Protein AF-A0AAE3YBC5-F1 (afdb_monomer_lite)

pLDDT: mean 86.45, std 14.97, range [47.25, 97.69]

Radius of gyration: 15.75 Å; chains: 1; bounding box: 41×22×42 Å

Sequence (81 aa):
MNNTELLEKYKDYTITNIEDLILKMKLEDDLSMMQSTMLLVLKFKLKISEADNYVLNSKAWSDRKESVEKLRDNIFDKLKN

Secondary structure (DSSP, 8-state):
--HHHHHHHTTT--GGGHHHHHHHHHHTS---HHHHHHHHHHHH---HHHHHHHHHTSTTSS--HHHHHHHHHHHHHHT--

Structure (mmCIF, N/CA/C/O backbone):
data_AF-A0AAE3YBC5-F1
#
_entry.id   AF-A0AAE3YBC5-F1
#
loop_
_atom_site.group_PDB
_atom_site.id
_atom_site.type_symbol
_atom_site.label_atom_id
_atom_site.label_alt_id
_atom_site.label_comp_id
_atom_site.label_asym_id
_atom_site.label_entity_id
_atom_site.label_seq_id
_atom_site.pdbx_PDB_ins_code
_atom_site.Cartn_x
_atom_site.Cartn_y
_atom_site.Cartn_z
_atom_site.occupancy
_atom_site.B_iso_or_equiv
_atom_site.auth_seq_id
_atom_site.auth_comp_id
_atom_site.auth_asym_id
_atom_site.auth_atom_id
_a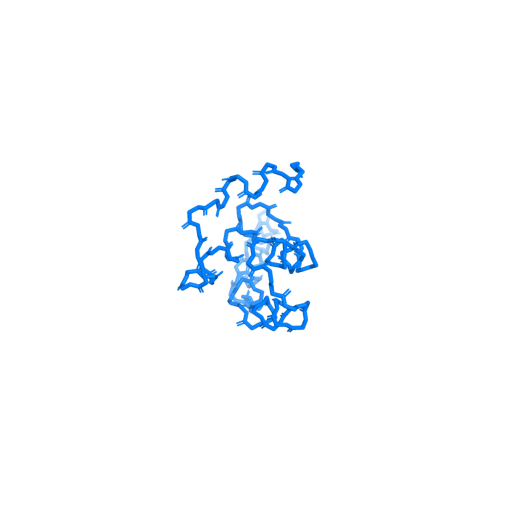tom_site.pdbx_PDB_model_num
ATOM 1 N N . MET A 1 1 ? 13.293 1.272 7.279 1.00 69.31 1 MET A N 1
ATOM 2 C CA . MET A 1 1 ? 12.023 1.869 7.725 1.00 69.31 1 MET A CA 1
ATOM 3 C C . MET A 1 1 ? 11.167 0.760 8.315 1.00 69.31 1 MET A C 1
ATOM 5 O O . MET A 1 1 ? 11.086 -0.303 7.708 1.00 69.31 1 MET A O 1
ATOM 9 N N . ASN A 1 2 ? 10.635 0.941 9.520 1.00 87.75 2 ASN A N 1
ATOM 10 C CA . ASN A 1 2 ? 9.798 -0.057 10.194 1.00 87.75 2 ASN A CA 1
ATOM 11 C C . ASN A 1 2 ? 8.299 0.171 9.905 1.00 87.75 2 ASN A C 1
ATOM 13 O O . ASN A 1 2 ? 7.909 1.195 9.344 1.00 87.75 2 ASN A O 1
ATOM 17 N N . ASN A 1 3 ? 7.442 -0.782 10.292 1.00 88.00 3 ASN A N 1
ATOM 18 C CA . ASN A 1 3 ? 6.002 -0.693 10.017 1.00 88.00 3 ASN A CA 1
ATOM 19 C C . ASN A 1 3 ? 5.334 0.517 10.689 1.00 88.00 3 ASN A C 1
ATOM 21 O O . ASN A 1 3 ? 4.411 1.083 10.116 1.00 88.00 3 ASN A O 1
ATOM 25 N N . THR A 1 4 ? 5.785 0.930 11.875 1.00 92.94 4 THR A N 1
ATOM 26 C CA . THR A 1 4 ? 5.226 2.088 12.589 1.00 92.94 4 THR A CA 1
ATOM 27 C C . THR A 1 4 ? 5.491 3.386 11.827 1.00 92.94 4 THR A C 1
ATOM 29 O O . THR A 1 4 ? 4.576 4.181 11.637 1.00 92.94 4 THR A O 1
ATOM 32 N N . GLU A 1 5 ? 6.717 3.571 11.331 1.00 94.00 5 GLU A N 1
ATOM 33 C CA . GLU A 1 5 ? 7.104 4.724 10.506 1.00 94.00 5 GLU A CA 1
ATOM 34 C C . GLU A 1 5 ? 6.292 4.784 9.209 1.00 94.00 5 GLU A C 1
ATOM 36 O O . GLU A 1 5 ? 5.791 5.842 8.836 1.00 94.00 5 GLU A O 1
ATOM 41 N N . LEU A 1 6 ? 6.106 3.638 8.548 1.00 93.69 6 LEU A N 1
ATOM 42 C CA . LEU A 1 6 ? 5.294 3.526 7.336 1.00 93.69 6 LEU A CA 1
ATOM 43 C C . LEU A 1 6 ? 3.811 3.841 7.589 1.00 93.69 6 LEU A C 1
ATOM 45 O O . LEU A 1 6 ? 3.176 4.530 6.792 1.00 93.69 6 LEU A O 1
ATOM 49 N N . LEU A 1 7 ? 3.249 3.360 8.699 1.00 94.56 7 LEU A N 1
ATOM 50 C CA . LEU A 1 7 ? 1.854 3.627 9.056 1.00 94.56 7 LEU A CA 1
ATOM 51 C C . LEU A 1 7 ? 1.606 5.114 9.320 1.00 94.56 7 LEU A C 1
ATOM 53 O O . LEU A 1 7 ? 0.588 5.640 8.870 1.00 94.56 7 LEU A O 1
ATOM 57 N N . GLU A 1 8 ? 2.543 5.791 9.987 1.00 96.38 8 GLU A N 1
ATOM 58 C CA . GLU A 1 8 ? 2.478 7.240 10.190 1.00 96.38 8 GLU A CA 1
ATOM 59 C C . GLU A 1 8 ? 2.662 7.996 8.866 1.00 96.38 8 GLU A C 1
ATOM 61 O O . GLU A 1 8 ? 1.868 8.883 8.554 1.00 96.38 8 GLU A O 1
ATOM 66 N N . LYS A 1 9 ? 3.646 7.599 8.040 1.00 95.88 9 LYS A N 1
ATOM 67 C CA . LYS A 1 9 ? 3.896 8.187 6.710 1.00 95.88 9 LYS A CA 1
ATOM 68 C C . LYS A 1 9 ? 2.639 8.182 5.842 1.00 95.88 9 LYS A C 1
ATOM 70 O O . LYS A 1 9 ? 2.387 9.134 5.109 1.00 95.88 9 LYS A O 1
ATOM 75 N N . TYR A 1 10 ? 1.849 7.116 5.918 1.00 96.25 10 TYR A N 1
ATOM 76 C CA . TYR A 1 10 ? 0.661 6.952 5.090 1.00 96.25 10 TYR A CA 1
ATOM 77 C C . TYR A 1 10 ? -0.648 7.240 5.819 1.00 96.25 10 TYR A C 1
ATOM 79 O O . TYR A 1 10 ? -1.701 6.826 5.333 1.00 96.25 10 TYR A O 1
ATOM 87 N N . LYS A 1 11 ? -0.640 7.901 6.982 1.00 95.62 11 LYS A N 1
ATOM 88 C CA . LYS A 1 11 ? -1.845 8.078 7.810 1.00 95.62 11 LYS A CA 1
ATOM 89 C C . LYS A 1 11 ? -3.040 8.674 7.054 1.00 95.62 11 LYS A C 1
ATOM 91 O O . LYS A 1 11 ? -4.144 8.164 7.221 1.00 95.62 11 LYS A O 1
ATOM 96 N N . ASP A 1 12 ? -2.794 9.612 6.140 1.00 96.25 12 ASP A N 1
ATOM 97 C CA . ASP A 1 12 ? -3.831 10.342 5.396 1.00 96.25 12 ASP A CA 1
ATOM 98 C C . ASP A 1 12 ? -4.411 9.563 4.200 1.00 96.25 12 ASP A C 1
ATOM 100 O O . ASP A 1 12 ? -5.404 9.976 3.601 1.00 96.25 12 ASP A O 1
ATOM 104 N N . TYR A 1 13 ? -3.829 8.409 3.854 1.00 96.75 13 TYR A N 1
ATOM 105 C CA . TYR A 1 13 ? -4.413 7.514 2.858 1.00 96.75 13 TYR A CA 1
ATOM 106 C C . TYR A 1 13 ? -5.605 6.753 3.441 1.00 96.75 13 TYR A C 1
ATOM 108 O O . TYR A 1 13 ? -5.577 6.268 4.577 1.00 96.75 13 TYR A O 1
ATOM 116 N N . THR A 1 14 ? -6.640 6.603 2.628 1.00 96.44 14 THR A N 1
ATOM 117 C CA . THR A 1 14 ? -7.896 5.921 2.927 1.00 96.44 14 THR A CA 1
ATOM 118 C C . THR A 1 14 ? -8.118 4.790 1.920 1.00 96.44 14 THR A C 1
ATOM 120 O O . THR A 1 14 ? -7.366 4.616 0.963 1.00 96.44 14 THR A O 1
ATOM 123 N N . ILE A 1 15 ? -9.187 4.014 2.103 1.00 94.00 15 ILE A N 1
ATOM 124 C CA . ILE A 1 15 ? -9.556 2.971 1.137 1.00 94.00 15 ILE A CA 1
ATOM 125 C C . ILE A 1 15 ? -9.837 3.553 -0.265 1.00 94.00 15 ILE A C 1
ATOM 127 O O . ILE A 1 15 ? -9.636 2.878 -1.268 1.00 94.00 15 ILE A O 1
ATOM 131 N N . THR A 1 16 ? -10.270 4.818 -0.357 1.00 96.06 16 THR A N 1
ATOM 132 C CA . THR A 1 16 ? -10.671 5.442 -1.628 1.00 96.06 16 THR A CA 1
ATOM 133 C C . THR A 1 16 ? -9.486 5.842 -2.503 1.00 96.06 16 THR A C 1
ATOM 135 O O . THR A 1 16 ? -9.670 6.052 -3.695 1.00 96.06 16 THR A O 1
ATOM 138 N N . ASN A 1 17 ? -8.282 5.957 -1.932 1.00 95.31 17 ASN A N 1
ATOM 139 C CA . ASN A 1 17 ? -7.040 6.261 -2.651 1.00 95.31 17 ASN A CA 1
ATOM 140 C C . ASN A 1 17 ? -5.991 5.148 -2.468 1.00 95.31 17 ASN A C 1
ATOM 142 O O . ASN A 1 17 ? -4.784 5.393 -2.496 1.00 95.31 17 ASN A O 1
ATOM 146 N N . ILE A 1 18 ? -6.459 3.909 -2.286 1.00 96.19 18 ILE A N 1
ATOM 147 C CA . ILE A 1 18 ? -5.599 2.750 -2.035 1.00 96.19 18 ILE A CA 1
ATOM 148 C C . ILE A 1 18 ? -4.619 2.479 -3.185 1.00 96.19 18 ILE A C 1
ATOM 150 O O . ILE A 1 18 ? -3.482 2.109 -2.924 1.00 96.19 18 ILE A O 1
ATOM 154 N N . GLU A 1 19 ? -5.006 2.731 -4.439 1.00 95.81 19 GLU A N 1
ATOM 155 C CA . GLU A 1 19 ? -4.113 2.562 -5.596 1.00 95.81 19 GLU A CA 1
ATOM 156 C C . GLU A 1 19 ? -2.933 3.546 -5.559 1.00 95.81 19 GLU A C 1
ATOM 158 O O . GLU A 1 19 ? -1.794 3.153 -5.798 1.00 95.81 19 GLU A O 1
ATOM 163 N N . ASP A 1 20 ? -3.170 4.806 -5.185 1.00 96.50 20 ASP A N 1
ATOM 164 C CA . ASP A 1 20 ? -2.100 5.803 -5.054 1.00 96.50 20 ASP A CA 1
ATOM 165 C C . ASP A 1 20 ? -1.132 5.429 -3.929 1.00 96.50 20 ASP A C 1
ATOM 167 O O . ASP A 1 20 ? 0.085 5.568 -4.066 1.00 96.50 20 ASP A O 1
ATOM 171 N N . LEU A 1 21 ? -1.671 4.922 -2.816 1.00 97.50 21 LEU A N 1
ATOM 172 C CA . LEU A 1 21 ? -0.864 4.414 -1.714 1.00 97.50 21 LEU A CA 1
ATOM 173 C C . LEU A 1 21 ? 0.029 3.260 -2.180 1.00 97.50 21 LEU A C 1
ATOM 175 O O . LEU A 1 21 ? 1.229 3.249 -1.920 1.00 97.50 21 LEU A O 1
ATOM 179 N N . ILE A 1 22 ? -0.562 2.296 -2.876 1.00 97.00 22 ILE A N 1
ATOM 180 C CA . ILE A 1 22 ? 0.119 1.118 -3.392 1.00 97.00 22 ILE A CA 1
ATOM 181 C C . ILE A 1 22 ? 1.233 1.505 -4.385 1.00 97.00 22 ILE A C 1
ATOM 183 O O . ILE A 1 22 ? 2.352 0.991 -4.300 1.00 97.00 22 ILE A O 1
ATOM 187 N N . LEU A 1 23 ? 0.968 2.465 -5.276 1.00 95.50 23 LEU A N 1
ATOM 188 C CA . LEU A 1 23 ? 1.975 3.023 -6.181 1.00 95.50 23 LEU A CA 1
ATOM 189 C C . LEU A 1 23 ? 3.138 3.650 -5.412 1.00 95.50 23 LEU A C 1
ATOM 191 O O . LEU A 1 23 ? 4.290 3.406 -5.767 1.00 95.50 23 LEU A O 1
ATOM 195 N N . LYS A 1 24 ? 2.871 4.406 -4.341 1.00 95.38 24 LYS A N 1
ATOM 196 C CA . LYS A 1 24 ? 3.935 4.960 -3.492 1.00 95.38 24 LYS A CA 1
ATOM 197 C C . LYS A 1 24 ? 4.756 3.885 -2.796 1.00 95.38 24 LYS A C 1
ATOM 199 O O . LYS A 1 24 ? 5.982 3.944 -2.854 1.00 95.38 24 LYS A O 1
ATOM 204 N N . MET A 1 25 ? 4.093 2.894 -2.196 1.00 96.00 25 MET A N 1
ATOM 205 C CA . MET A 1 25 ? 4.761 1.764 -1.545 1.00 96.00 25 MET A CA 1
ATOM 206 C C . MET A 1 25 ? 5.772 1.109 -2.488 1.00 96.00 25 MET A C 1
ATOM 208 O O . MET A 1 25 ? 6.894 0.830 -2.077 1.00 96.00 25 MET A O 1
ATOM 212 N N . LYS A 1 26 ? 5.406 0.910 -3.761 1.00 94.31 26 LYS A N 1
ATOM 213 C CA . LYS A 1 26 ? 6.303 0.297 -4.742 1.00 94.31 26 LYS A CA 1
ATOM 214 C C . LYS A 1 26 ? 7.351 1.255 -5.312 1.00 94.31 26 LYS A C 1
ATOM 216 O O . LYS A 1 26 ? 8.501 0.862 -5.467 1.00 94.31 26 LYS A O 1
ATOM 221 N N . LEU A 1 27 ? 6.963 2.461 -5.717 1.00 91.56 27 LEU A N 1
ATOM 222 C CA . LEU A 1 27 ? 7.824 3.336 -6.522 1.00 91.56 27 LEU A CA 1
ATOM 223 C C . LEU A 1 27 ? 8.743 4.220 -5.679 1.00 91.56 27 LEU A C 1
ATOM 225 O O . LEU A 1 27 ? 9.849 4.518 -6.117 1.00 91.56 27 LEU A O 1
ATOM 229 N N . GLU A 1 28 ? 8.289 4.651 -4.503 1.00 91.44 28 GLU A N 1
ATOM 230 C CA . GLU A 1 28 ? 9.062 5.532 -3.619 1.00 91.44 28 GLU A CA 1
ATOM 231 C C . GLU A 1 28 ? 9.781 4.741 -2.523 1.00 91.44 28 GLU A C 1
ATOM 233 O O . GLU A 1 28 ? 10.921 5.052 -2.190 1.00 91.44 28 GLU A O 1
ATOM 238 N N . ASP A 1 29 ? 9.120 3.721 -1.969 1.00 92.94 29 ASP A N 1
ATOM 239 C CA . ASP A 1 29 ? 9.609 2.981 -0.798 1.00 92.94 29 ASP A CA 1
ATOM 240 C C . ASP A 1 29 ? 10.112 1.561 -1.122 1.00 92.94 29 ASP A C 1
ATOM 242 O O . ASP A 1 29 ? 10.547 0.848 -0.218 1.00 92.94 29 ASP A O 1
ATOM 246 N N . ASP A 1 30 ? 10.050 1.162 -2.401 1.00 92.75 30 ASP A N 1
ATOM 247 C CA . ASP A 1 30 ? 10.439 -0.150 -2.950 1.00 92.75 30 ASP A CA 1
ATOM 248 C C . ASP A 1 30 ? 9.980 -1.353 -2.110 1.00 92.75 30 ASP A C 1
ATOM 250 O O . ASP A 1 30 ? 10.671 -2.364 -1.958 1.00 92.75 30 ASP A O 1
ATOM 254 N N . LEU A 1 31 ? 8.773 -1.252 -1.552 1.00 94.62 31 LEU A N 1
ATOM 255 C CA . LEU A 1 31 ? 8.174 -2.341 -0.803 1.00 94.62 31 LEU A CA 1
ATOM 256 C C . LEU A 1 31 ? 7.815 -3.491 -1.746 1.00 94.62 31 LEU A C 1
ATOM 258 O O . LEU A 1 31 ? 7.263 -3.320 -2.839 1.00 94.62 31 LEU A O 1
ATOM 262 N N . SER A 1 32 ? 8.083 -4.707 -1.280 1.00 94.38 32 SER A N 1
ATOM 263 C CA . SER A 1 32 ? 7.590 -5.925 -1.922 1.00 94.38 32 SER A CA 1
ATOM 264 C C . SER A 1 32 ? 6.059 -6.004 -1.867 1.00 94.38 32 SER A C 1
ATOM 266 O O . SER A 1 32 ? 5.409 -5.357 -1.038 1.00 94.38 32 SER A O 1
ATOM 268 N N . MET A 1 33 ? 5.467 -6.862 -2.705 1.00 94.31 33 MET A N 1
ATOM 269 C CA . MET A 1 33 ? 4.028 -7.158 -2.648 1.00 94.31 33 MET A CA 1
ATOM 270 C C . MET A 1 33 ? 3.601 -7.639 -1.253 1.00 94.31 33 MET A C 1
ATOM 272 O O . MET A 1 33 ? 2.583 -7.193 -0.731 1.00 94.31 33 MET A O 1
ATOM 276 N N . MET A 1 34 ? 4.404 -8.495 -0.609 1.00 95.12 34 MET A N 1
ATOM 277 C CA . MET A 1 34 ? 4.104 -9.021 0.727 1.00 95.12 34 MET A CA 1
ATOM 278 C C . MET A 1 34 ? 4.128 -7.921 1.796 1.00 95.12 34 MET A C 1
ATOM 280 O O . MET A 1 34 ? 3.219 -7.846 2.622 1.00 95.12 34 MET A O 1
ATOM 284 N N . GLN A 1 35 ? 5.140 -7.047 1.775 1.00 96.38 35 GLN A N 1
ATOM 285 C CA . GLN A 1 35 ? 5.215 -5.909 2.700 1.00 96.38 35 GLN A CA 1
ATOM 286 C C . GLN A 1 35 ? 4.043 -4.950 2.491 1.00 96.38 35 GLN A C 1
ATOM 288 O O . GLN A 1 35 ? 3.411 -4.546 3.464 1.00 96.38 35 GLN A O 1
ATOM 293 N N . SER A 1 36 ? 3.716 -4.649 1.232 1.00 97.19 36 SER A N 1
ATOM 294 C CA . SER A 1 36 ? 2.584 -3.792 0.873 1.00 97.19 36 SER A CA 1
ATOM 295 C C . SER A 1 36 ? 1.266 -4.384 1.379 1.00 97.19 36 SER A C 1
ATOM 297 O O . SER A 1 36 ? 0.515 -3.717 2.086 1.00 97.19 36 SER A O 1
ATOM 299 N N . THR A 1 37 ? 1.037 -5.675 1.132 1.00 97.62 37 THR A N 1
ATOM 300 C CA . THR A 1 37 ? -0.148 -6.414 1.596 1.00 97.62 37 THR A CA 1
ATOM 301 C C . THR A 1 37 ? -0.285 -6.360 3.114 1.00 97.62 37 THR A C 1
ATOM 303 O O . THR A 1 37 ? -1.341 -5.999 3.634 1.00 97.62 37 THR A O 1
ATOM 306 N N . MET A 1 38 ? 0.793 -6.654 3.847 1.00 97.00 38 MET A N 1
ATOM 307 C CA . MET A 1 38 ? 0.784 -6.588 5.310 1.00 97.00 38 MET A CA 1
ATOM 308 C C . MET A 1 38 ? 0.493 -5.180 5.821 1.00 97.00 38 MET A C 1
ATOM 310 O O . MET A 1 38 ? -0.230 -5.018 6.804 1.00 97.00 38 MET A O 1
ATOM 314 N N . LEU A 1 39 ? 1.009 -4.151 5.152 1.00 97.19 39 LEU A N 1
ATOM 315 C CA . LEU A 1 39 ? 0.754 -2.776 5.546 1.00 97.19 39 LEU A CA 1
ATOM 316 C C . LEU A 1 39 ? -0.716 -2.381 5.341 1.00 97.19 39 LEU A C 1
ATOM 318 O O . LEU A 1 39 ? -1.301 -1.742 6.217 1.00 97.19 39 LEU A O 1
ATOM 322 N N . LEU A 1 40 ? -1.337 -2.811 4.238 1.00 97.69 40 LEU A N 1
ATOM 323 C CA . LEU A 1 40 ? -2.768 -2.611 3.987 1.00 97.69 40 LEU A CA 1
ATOM 324 C C . LEU A 1 40 ? -3.632 -3.317 5.042 1.00 97.69 40 LEU A C 1
ATOM 326 O O . LEU A 1 40 ? -4.569 -2.713 5.566 1.00 97.69 40 LEU A O 1
ATOM 330 N N . VAL A 1 41 ? -3.286 -4.553 5.421 1.00 97.56 41 VAL A N 1
ATOM 331 C CA . VAL A 1 41 ? -3.952 -5.286 6.516 1.00 97.56 41 VAL A CA 1
ATOM 332 C C . VAL A 1 41 ? -3.860 -4.505 7.825 1.00 97.56 41 VAL A C 1
ATOM 334 O O . VAL A 1 41 ? -4.866 -4.295 8.504 1.00 97.56 41 VAL A O 1
ATOM 337 N N . LEU A 1 42 ? -2.664 -4.032 8.184 1.00 96.25 42 LEU A N 1
ATOM 338 C CA . LEU A 1 42 ? -2.445 -3.318 9.442 1.00 96.25 42 LEU A CA 1
ATOM 339 C C . LEU A 1 42 ? -3.172 -1.967 9.484 1.00 96.25 42 LEU A C 1
ATOM 341 O O . LEU A 1 42 ? -3.777 -1.643 10.515 1.00 96.25 42 LEU A O 1
ATOM 345 N N . LYS A 1 43 ? -3.126 -1.208 8.381 1.00 95.75 43 LYS A N 1
ATOM 346 C CA . LYS A 1 43 ? -3.684 0.146 8.267 1.00 95.75 43 LYS A CA 1
ATOM 347 C C . LYS A 1 43 ? -5.205 0.147 8.161 1.00 95.75 43 LYS A C 1
ATOM 349 O O . LYS A 1 43 ? -5.863 0.882 8.889 1.00 95.75 43 LYS A O 1
ATOM 354 N N . PHE A 1 44 ? -5.756 -0.671 7.271 1.00 96.81 44 PHE A N 1
ATOM 355 C CA . PHE A 1 44 ? -7.178 -0.648 6.925 1.00 96.81 44 PHE A CA 1
ATOM 356 C C . PHE A 1 44 ? -7.983 -1.769 7.586 1.00 96.81 44 PHE A C 1
ATOM 358 O O . PHE A 1 44 ? -9.190 -1.849 7.389 1.00 96.81 44 PHE A O 1
ATOM 365 N N . LYS A 1 45 ? -7.330 -2.622 8.389 1.00 96.25 45 LYS A N 1
ATOM 366 C CA . LYS A 1 45 ? -7.948 -3.778 9.063 1.00 96.25 45 LYS A CA 1
ATOM 367 C C . LYS A 1 45 ? -8.627 -4.746 8.085 1.00 96.25 45 LYS A C 1
ATOM 369 O O . LYS A 1 45 ? -9.615 -5.389 8.430 1.00 96.25 45 LYS A O 1
ATOM 374 N N . LEU A 1 46 ? -8.079 -4.85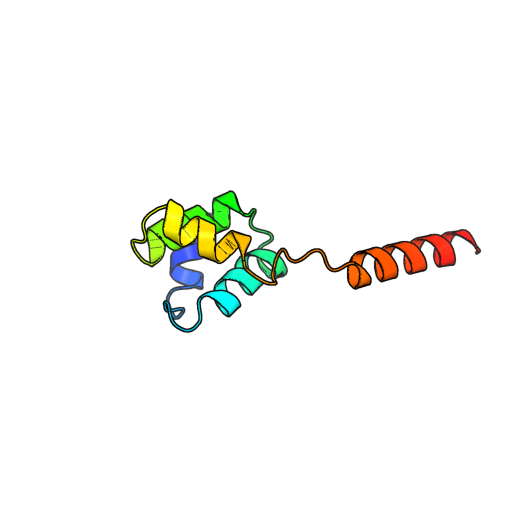7 6.873 1.00 95.44 46 LEU A N 1
ATOM 375 C CA . LEU A 1 46 ? -8.569 -5.766 5.838 1.00 95.44 46 LEU A CA 1
ATOM 376 C C . LEU A 1 46 ? -8.233 -7.217 6.172 1.00 95.44 46 LEU A C 1
ATOM 378 O O . LEU A 1 46 ? -7.260 -7.514 6.871 1.00 95.44 46 LEU A O 1
ATOM 382 N N . LYS A 1 47 ? -8.992 -8.140 5.581 1.00 97.50 47 LYS A N 1
ATOM 383 C CA . LYS A 1 47 ? -8.544 -9.531 5.479 1.00 97.50 47 LYS A CA 1
ATOM 384 C C . LYS A 1 47 ? -7.320 -9.592 4.569 1.00 97.50 47 LYS A C 1
ATOM 386 O O . LYS A 1 47 ? -7.252 -8.869 3.578 1.00 97.50 47 LYS A O 1
ATOM 391 N N . ILE A 1 48 ? -6.395 -10.508 4.857 1.00 96.31 48 ILE A N 1
ATOM 392 C CA . ILE A 1 48 ? -5.186 -10.700 4.038 1.00 96.31 48 ILE A CA 1
ATOM 393 C C . ILE A 1 48 ? -5.553 -10.916 2.565 1.00 96.31 48 ILE A C 1
ATOM 395 O O . ILE A 1 48 ? -4.975 -10.266 1.709 1.00 96.31 48 ILE A O 1
ATOM 399 N N . SER A 1 49 ? -6.564 -11.739 2.276 1.00 96.44 49 SER A N 1
ATOM 400 C CA . SER A 1 49 ? -7.017 -12.006 0.903 1.00 96.44 49 SER A CA 1
ATOM 401 C C . SER A 1 49 ? -7.552 -10.767 0.177 1.00 96.44 49 SER A C 1
ATOM 403 O O . SER A 1 49 ? -7.451 -10.670 -1.038 1.00 96.44 49 SER A O 1
ATOM 405 N N . GLU A 1 50 ? -8.153 -9.828 0.907 1.00 97.12 50 GLU A N 1
ATOM 406 C CA . GLU A 1 50 ? -8.666 -8.585 0.332 1.00 97.12 50 GLU A CA 1
ATOM 407 C C . GLU A 1 50 ? -7.521 -7.612 0.035 1.00 97.12 50 GLU A C 1
ATOM 409 O O . GLU A 1 50 ? -7.444 -7.066 -1.062 1.00 97.12 50 GLU A O 1
ATOM 414 N N . ALA A 1 51 ? -6.595 -7.450 0.983 1.00 97.12 51 ALA A N 1
ATOM 415 C CA . ALA A 1 51 ? -5.386 -6.655 0.793 1.00 97.12 51 ALA A CA 1
ATOM 416 C C . ALA A 1 51 ? -4.518 -7.184 -0.361 1.00 97.12 51 ALA A C 1
ATOM 418 O O . ALA A 1 51 ? -4.053 -6.404 -1.188 1.00 97.12 51 ALA A O 1
ATOM 419 N N . ASP A 1 52 ? -4.346 -8.503 -0.436 1.00 96.12 52 ASP A N 1
ATOM 420 C CA . ASP A 1 52 ? -3.589 -9.174 -1.493 1.00 96.12 52 ASP A CA 1
ATOM 421 C C . ASP A 1 52 ? -4.231 -8.933 -2.865 1.00 96.12 52 ASP A C 1
ATOM 423 O O . ASP A 1 52 ? -3.551 -8.573 -3.823 1.00 96.12 52 ASP A O 1
ATOM 427 N N . ASN A 1 53 ? -5.566 -8.993 -2.946 1.00 95.94 53 ASN A N 1
ATOM 428 C CA . ASN A 1 53 ? -6.288 -8.688 -4.178 1.00 95.94 53 ASN A CA 1
ATOM 429 C C . ASN A 1 53 ? -6.077 -7.235 -4.649 1.00 95.94 53 ASN A C 1
ATOM 431 O O . ASN A 1 53 ? -5.964 -7.005 -5.851 1.00 95.94 53 ASN A O 1
ATOM 435 N N . TYR A 1 54 ? -5.990 -6.254 -3.743 1.00 95.88 54 TYR A N 1
ATOM 436 C CA . TYR A 1 54 ? -5.647 -4.879 -4.133 1.00 95.88 54 TYR A CA 1
ATOM 437 C C . TYR A 1 54 ? -4.230 -4.778 -4.705 1.00 95.88 54 TYR A C 1
ATOM 439 O O . TYR A 1 54 ? -4.023 -4.119 -5.720 1.00 95.88 54 TYR A O 1
ATOM 447 N N . VAL A 1 55 ? -3.261 -5.444 -4.074 1.00 95.56 55 VAL A N 1
ATOM 448 C CA . VAL A 1 55 ? -1.854 -5.418 -4.496 1.00 95.56 55 VAL A CA 1
ATOM 449 C C 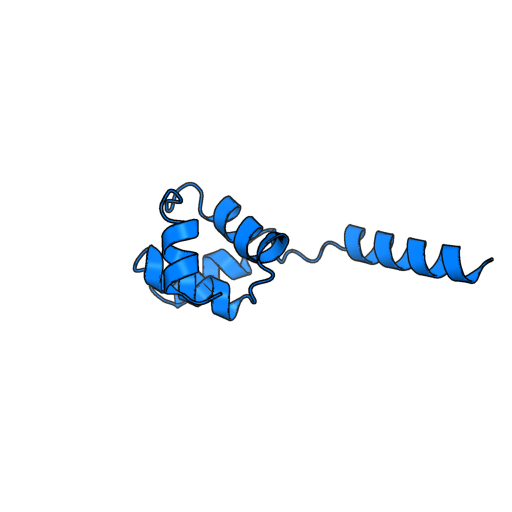. VAL A 1 55 ? -1.672 -6.107 -5.849 1.00 95.56 55 VAL A C 1
ATOM 451 O O . VAL A 1 55 ? -1.085 -5.523 -6.755 1.00 95.56 55 VAL A O 1
ATOM 454 N N . LEU A 1 56 ? -2.222 -7.310 -6.025 1.00 92.88 56 LEU A N 1
ATOM 455 C CA . LEU A 1 56 ? -2.079 -8.093 -7.258 1.00 92.88 56 LEU A CA 1
ATOM 456 C C . LEU A 1 56 ? -2.689 -7.409 -8.485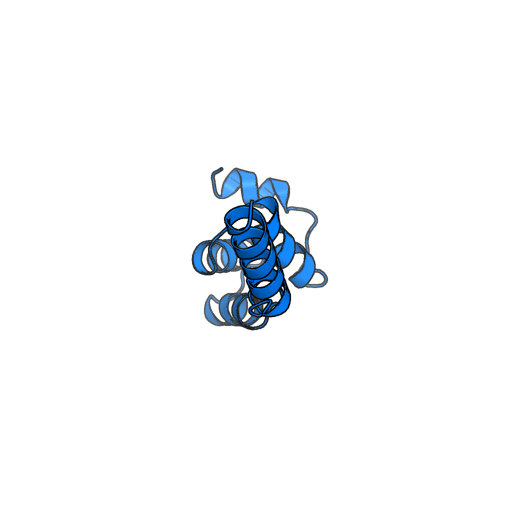 1.00 92.88 56 LEU A C 1
ATOM 458 O O . LEU A 1 56 ? -2.160 -7.540 -9.585 1.00 92.88 56 LEU A O 1
ATOM 462 N N . ASN A 1 57 ? -3.791 -6.678 -8.302 1.00 93.50 57 ASN A N 1
ATOM 463 C CA . ASN A 1 57 ? -4.478 -5.988 -9.395 1.00 93.50 57 ASN A CA 1
ATOM 464 C C . ASN A 1 57 ? -4.005 -4.539 -9.597 1.00 93.50 57 ASN A C 1
ATOM 466 O O . ASN A 1 57 ? -4.554 -3.829 -10.443 1.00 93.50 57 ASN A O 1
ATOM 470 N N . SER A 1 58 ? -3.008 -4.083 -8.837 1.00 93.62 58 SER A N 1
ATOM 471 C CA . SER A 1 58 ? -2.501 -2.719 -8.947 1.00 93.62 58 SER A CA 1
ATOM 472 C C . SER A 1 58 ? -1.596 -2.529 -10.162 1.00 93.62 58 SER A C 1
ATOM 474 O O . SER A 1 58 ? -0.789 -3.390 -10.530 1.00 93.62 58 SER A O 1
ATOM 476 N N . LYS A 1 59 ? -1.637 -1.323 -10.735 1.00 91.12 59 LYS A N 1
ATOM 477 C CA . LYS A 1 59 ? -0.725 -0.904 -11.808 1.00 91.12 59 LYS A CA 1
ATOM 478 C C . LYS A 1 59 ? 0.725 -0.794 -11.337 1.00 91.12 59 LYS A C 1
ATOM 480 O O . LYS A 1 59 ? 1.636 -0.712 -12.161 1.00 91.12 59 LYS A O 1
ATOM 485 N N . ALA A 1 60 ? 0.970 -0.794 -10.028 1.00 89.31 60 ALA A N 1
ATOM 486 C CA . ALA A 1 60 ? 2.320 -0.767 -9.480 1.00 89.31 60 ALA A CA 1
ATOM 487 C C . ALA A 1 60 ? 3.146 -2.009 -9.872 1.00 89.31 60 ALA A C 1
ATOM 489 O O . ALA A 1 60 ? 4.368 -1.901 -10.002 1.00 89.31 60 ALA A O 1
ATOM 490 N N . TRP A 1 61 ? 2.485 -3.144 -10.135 1.00 85.25 61 TRP A N 1
ATOM 491 C CA . TRP 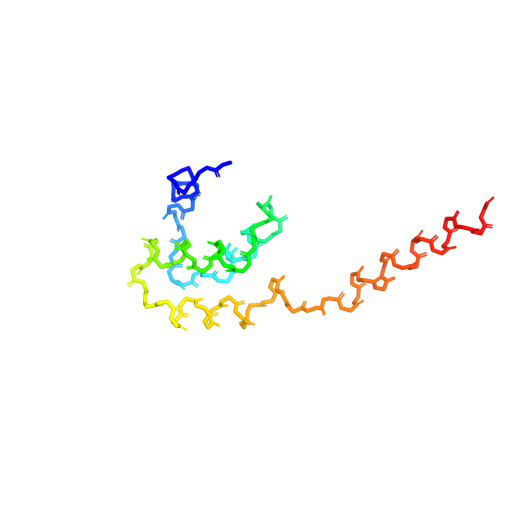A 1 61 ? 3.113 -4.395 -10.581 1.00 85.25 61 TRP A CA 1
ATOM 492 C C . TRP A 1 61 ? 2.597 -4.904 -11.923 1.00 85.25 61 TRP A C 1
ATOM 494 O O . TRP A 1 61 ? 2.969 -5.999 -12.339 1.00 85.25 61 TRP A O 1
ATOM 504 N N . SER A 1 62 ? 1.784 -4.121 -12.637 1.00 78.88 62 SER A N 1
ATOM 505 C CA . SER A 1 62 ? 1.567 -4.395 -14.052 1.00 78.88 62 SER A CA 1
ATOM 506 C C . SER A 1 62 ? 2.918 -4.244 -14.745 1.00 78.88 62 SER A C 1
ATOM 508 O O . SER A 1 62 ? 3.438 -3.126 -14.812 1.00 78.88 62 SER A O 1
ATOM 510 N N . ASP A 1 63 ? 3.510 -5.361 -15.179 1.00 65.75 63 ASP A N 1
ATOM 511 C CA . ASP A 1 63 ? 4.804 -5.389 -15.854 1.00 65.75 63 ASP A CA 1
ATOM 512 C C . ASP A 1 63 ? 4.809 -4.335 -16.958 1.00 65.75 63 ASP A C 1
ATOM 514 O O . ASP A 1 63 ? 4.158 -4.463 -18.000 1.00 65.75 63 ASP A O 1
ATOM 518 N N . ARG A 1 64 ? 5.534 -3.241 -16.711 1.00 56.84 64 ARG A N 1
ATOM 519 C CA . ARG A 1 64 ? 5.741 -2.195 -17.701 1.00 56.84 64 ARG A CA 1
ATOM 520 C C . ARG A 1 64 ? 6.729 -2.744 -18.706 1.00 56.84 64 ARG A C 1
ATOM 522 O O . ARG A 1 64 ? 7.928 -2.487 -18.614 1.00 56.84 64 ARG A O 1
ATOM 529 N N . LYS A 1 65 ? 6.203 -3.488 -19.674 1.00 52.50 65 LYS A N 1
ATOM 530 C CA . LYS A 1 65 ? 6.923 -3.900 -20.876 1.00 52.50 65 LYS A CA 1
ATOM 531 C C . LYS A 1 65 ? 7.721 -2.716 -21.444 1.00 52.50 65 LYS A C 1
ATOM 533 O O . LYS A 1 65 ? 8.916 -2.856 -21.652 1.00 52.50 65 LYS A O 1
ATOM 538 N N . GLU A 1 66 ? 7.121 -1.521 -21.472 1.00 55.25 66 GLU A N 1
ATOM 539 C CA . GLU A 1 66 ? 7.777 -0.260 -21.858 1.00 55.25 66 GLU A CA 1
ATOM 540 C C . GLU A 1 66 ? 8.962 0.168 -20.977 1.00 55.25 66 GLU A C 1
ATOM 542 O O . GLU A 1 66 ? 9.921 0.741 -21.482 1.00 55.25 66 GLU A O 1
ATOM 547 N N . SER A 1 67 ? 8.923 -0.041 -19.658 1.00 56.56 67 SER A N 1
ATOM 548 C CA . SER A 1 67 ? 10.037 0.345 -18.776 1.00 56.56 67 SER A CA 1
ATOM 549 C C . SER A 1 67 ? 11.206 -0.624 -18.898 1.00 56.56 67 SER A C 1
ATOM 551 O O . SER A 1 67 ? 12.355 -0.193 -18.865 1.00 56.56 67 SER A O 1
ATOM 553 N N . VAL A 1 68 ? 10.922 -1.914 -19.089 1.00 55.22 68 VAL A N 1
ATOM 554 C CA . VAL A 1 68 ? 11.942 -2.932 -19.375 1.00 55.22 68 VAL A CA 1
ATOM 555 C C . VAL A 1 68 ? 12.516 -2.747 -20.781 1.00 55.22 68 VAL A C 1
ATOM 557 O O . VAL A 1 68 ? 13.724 -2.875 -20.958 1.00 55.22 68 VAL A O 1
ATOM 560 N N . GLU A 1 69 ? 11.687 -2.391 -21.764 1.00 57.97 69 GLU A N 1
ATOM 561 C CA . GLU A 1 69 ? 12.115 -2.039 -23.124 1.00 57.97 69 GLU A CA 1
ATOM 562 C C . GLU A 1 69 ? 12.992 -0.780 -23.113 1.00 57.97 69 GLU A C 1
ATOM 564 O O . GLU A 1 69 ? 14.117 -0.834 -23.594 1.00 57.97 69 GLU A O 1
ATOM 569 N N . LYS A 1 70 ? 12.590 0.296 -22.423 1.00 61.47 70 LYS A N 1
ATOM 570 C CA . LYS A 1 70 ? 13.432 1.496 -22.255 1.00 61.47 70 LYS A CA 1
ATOM 571 C C . LYS A 1 70 ? 14.750 1.208 -21.541 1.00 61.47 70 LYS A C 1
ATOM 573 O O . LYS A 1 70 ? 15.770 1.805 -21.880 1.00 61.47 70 LYS A O 1
ATOM 578 N N . LEU A 1 71 ? 14.757 0.333 -20.535 1.00 62.75 71 LEU A N 1
ATOM 579 C CA . LEU A 1 71 ? 15.990 -0.062 -19.851 1.00 62.75 71 LEU A CA 1
ATOM 580 C C . LEU A 1 71 ? 16.900 -0.868 -20.790 1.00 62.75 71 LEU A C 1
ATOM 582 O O . LEU A 1 71 ? 18.103 -0.625 -20.835 1.00 62.75 71 LEU A O 1
ATOM 586 N N . ARG A 1 72 ? 16.320 -1.792 -21.564 1.00 60.69 72 ARG A N 1
ATOM 587 C CA . ARG A 1 72 ? 17.022 -2.600 -22.563 1.00 60.69 72 ARG A CA 1
ATOM 588 C C . ARG A 1 72 ? 17.649 -1.720 -23.640 1.00 60.69 72 ARG A C 1
ATOM 590 O O . ARG A 1 72 ? 18.845 -1.848 -23.881 1.00 60.69 72 ARG A O 1
ATOM 597 N N . ASP A 1 73 ? 16.882 -0.807 -24.220 1.00 70.56 73 ASP A N 1
ATOM 598 C CA . ASP A 1 73 ? 17.353 0.091 -25.276 1.00 70.56 73 ASP A CA 1
ATOM 599 C C . ASP A 1 73 ? 18.500 0.976 -24.768 1.00 70.56 73 ASP A C 1
ATOM 601 O O . ASP A 1 73 ? 19.557 1.040 -25.391 1.00 70.56 73 ASP A O 1
ATOM 605 N N . ASN A 1 74 ? 18.377 1.530 -23.555 1.00 66.56 74 ASN A N 1
ATOM 606 C CA . ASN A 1 74 ? 19.451 2.308 -22.927 1.00 66.56 74 ASN A CA 1
ATOM 607 C C . ASN A 1 74 ? 20.733 1.499 -22.647 1.00 66.56 74 ASN A C 1
ATOM 609 O O . ASN A 1 74 ? 21.826 2.067 -22.644 1.00 66.56 74 ASN A O 1
ATOM 613 N N . ILE A 1 75 ? 20.626 0.197 -22.367 1.00 71.31 75 ILE A N 1
ATOM 614 C CA . ILE A 1 75 ? 21.792 -0.678 -22.165 1.00 71.31 75 ILE A CA 1
ATOM 615 C C . ILE A 1 75 ? 22.460 -0.987 -23.509 1.00 71.31 75 ILE A C 1
ATOM 617 O O . ILE A 1 75 ? 23.683 -0.904 -23.610 1.00 71.31 75 ILE A O 1
ATOM 621 N N . PHE A 1 76 ? 21.682 -1.305 -24.546 1.00 66.25 76 PHE A N 1
ATOM 622 C CA . PHE A 1 76 ? 22.226 -1.605 -25.873 1.00 66.25 76 PHE A CA 1
ATOM 623 C C . PHE A 1 76 ? 22.833 -0.380 -26.565 1.00 66.25 76 PHE A C 1
ATOM 625 O O . PHE A 1 76 ? 23.859 -0.524 -27.228 1.00 66.25 76 PHE A O 1
ATOM 632 N N . ASP A 1 77 ? 22.276 0.815 -26.367 1.00 69.44 77 ASP A N 1
ATOM 633 C CA . ASP A 1 77 ? 22.856 2.055 -26.895 1.00 69.44 77 ASP A CA 1
ATOM 634 C C . ASP A 1 77 ? 24.191 2.399 -26.224 1.00 69.44 77 ASP A C 1
ATOM 636 O O . ASP A 1 77 ? 25.122 2.861 -26.883 1.00 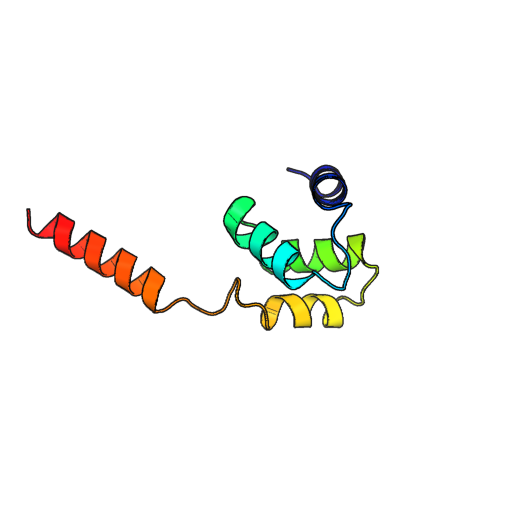69.44 77 ASP A O 1
ATOM 640 N N . LYS A 1 78 ? 24.340 2.106 -24.926 1.00 63.38 78 LYS A N 1
ATOM 641 C CA . LYS A 1 78 ? 25.609 2.299 -24.204 1.00 63.38 78 LYS A CA 1
ATOM 642 C C . LYS A 1 78 ? 26.691 1.283 -24.563 1.00 63.38 78 LYS A C 1
ATOM 644 O O . LYS A 1 78 ? 27.857 1.573 -24.340 1.00 63.38 78 LYS A O 1
ATOM 649 N N . LEU A 1 79 ? 26.321 0.120 -25.097 1.00 61.59 79 LEU A N 1
ATOM 650 C CA . LEU A 1 79 ? 27.261 -0.915 -25.546 1.00 61.59 79 LEU A CA 1
ATOM 651 C C . LEU A 1 79 ? 27.753 -0.706 -26.989 1.00 61.59 79 LEU A C 1
ATOM 653 O O . LEU A 1 79 ? 28.641 -1.427 -27.435 1.00 61.59 79 LEU A O 1
ATOM 657 N N . LYS A 1 80 ? 27.162 0.240 -27.732 1.00 57.00 80 LYS A N 1
ATOM 658 C CA . LYS A 1 80 ? 27.558 0.596 -29.106 1.00 57.00 80 LYS A CA 1
ATOM 659 C C . LYS A 1 80 ? 28.536 1.779 -29.193 1.00 57.00 80 LYS A C 1
ATOM 661 O O . LYS A 1 80 ? 28.913 2.136 -30.308 1.00 57.00 80 LYS A O 1
ATOM 666 N N . ASN A 1 81 ? 28.940 2.351 -28.058 1.00 47.25 81 ASN A N 1
ATOM 667 C CA . ASN A 1 81 ? 30.044 3.313 -27.936 1.00 47.25 81 ASN A CA 1
ATOM 668 C C . ASN A 1 81 ? 31.240 2.653 -27.248 1.00 47.25 81 ASN A C 1
ATOM 670 O O . ASN A 1 81 ? 32.374 3.098 -27.521 1.00 47.25 81 ASN A O 1
#

Organism: NCBI:txid395937

Foldseek 3Di:
DDLVVLLVVCVPDDPVCLLVSLLCCCPVVVHDLVRQLVSCCVNVVDDSVVSSVCNVPHPSPPPPPVVVVVVVVVVVVVVVD